Protein AF-A0A2R7S136-F1 (afdb_monomer)

Sequence (162 aa):
MSAAPIVWSIAGLDSGGGAGLSADQRAADAAGVHLCPVAAALTAQSSVAVTGIFPVPPEQLDAQLAALADDLPPQALKTGLLGGVAQLRVVTRWVDRLRERGPVALVVDPVLKASTGAAFADEAMLRAYREELLPRATVVTPNAREAERLVGEGGAPEQARA

Radius of gyration: 16.17 Å; Cα contacts (8 Å, |Δi|>4): 284; chains: 1; bounding box: 48×41×41 Å

Secondary structure (DSSP, 8-state):
-PPPPEEEEEEEEETTSSSHHHHHHHHHHHHT-EEEEEEEEEEEE-SS-EEEEEEPPHHHHHHHHHHHHHHS--SEEEE----SHHHHHHHHHHHHHHHHHS--EEEE----B-TTS-B---HHHHHHIIIIIGGG-SEE---HHHHHHHH-TT--------

pLDDT: mean 90.14, std 14.56, range [38.03, 98.81]

Mean predicted aligned error: 5.5 Å

Solvent-accessible surface area (backbone atoms only — not comparable to full-atom values): 8930 Å² total; per-residue (Å²): 131,81,81,58,59,34,31,35,38,39,11,21,41,38,68,57,48,75,40,47,44,49,36,50,48,54,54,26,58,76,68,61,35,45,65,47,79,39,60,23,15,44,31,50,33,49,98,75,43,70,80,45,77,46,54,45,54,48,70,58,42,46,51,55,53,54,65,32,59,79,79,58,60,51,53,31,38,37,38,39,34,36,64,44,56,64,34,46,50,47,51,42,52,49,53,53,60,49,46,77,77,38,88,57,46,29,38,38,32,63,54,46,50,47,99,66,68,53,80,67,52,54,73,67,39,47,48,44,38,62,75,57,43,54,80,63,43,72,42,75,61,58,54,73,70,42,42,50,63,68,58,39,96,84,58,68,75,79,75,81,83,123

Structure (mmCIF, N/CA/C/O backbone):
data_AF-A0A2R7S136-F1
#
_entry.id   AF-A0A2R7S136-F1
#
loop_
_atom_site.group_PDB
_atom_site.id
_atom_site.type_symbol
_atom_site.label_atom_id
_atom_site.label_alt_id
_atom_site.label_comp_id
_atom_site.label_asym_id
_atom_site.label_entity_id
_atom_site.label_seq_id
_atom_site.pdbx_PDB_ins_code
_atom_site.Cartn_x
_atom_site.Cartn_y
_atom_site.Cartn_z
_atom_site.occupancy
_atom_site.B_iso_or_equiv
_atom_site.auth_seq_id
_atom_site.auth_comp_id
_atom_site.auth_asym_id
_atom_site.auth_atom_id
_atom_site.pdbx_PDB_model_num
ATOM 1 N N . MET A 1 1 ? -9.712 -10.555 26.155 1.00 48.12 1 MET A N 1
ATOM 2 C CA . MET A 1 1 ? -8.686 -10.166 25.165 1.00 48.12 1 MET A CA 1
ATOM 3 C C . MET A 1 1 ? -9.364 -9.228 24.186 1.00 48.12 1 MET A C 1
ATOM 5 O O . MET A 1 1 ? -10.440 -9.579 23.722 1.00 48.12 1 MET A O 1
ATOM 9 N N . SER A 1 2 ? -8.825 -8.027 23.964 1.00 59.69 2 SER A N 1
ATOM 10 C CA . SER A 1 2 ? -9.324 -7.151 22.893 1.00 59.69 2 SER A CA 1
ATOM 11 C C . SER A 1 2 ? -9.154 -7.873 21.559 1.00 59.69 2 SER A C 1
ATOM 13 O O . SER A 1 2 ? -8.147 -8.560 21.383 1.00 59.69 2 SER A O 1
ATOM 15 N N . ALA A 1 3 ? -10.110 -7.733 20.640 1.00 81.62 3 ALA A N 1
ATOM 16 C CA . ALA A 1 3 ? -9.909 -8.175 19.264 1.00 81.62 3 ALA A CA 1
ATOM 17 C C . ALA A 1 3 ? -8.640 -7.507 18.700 1.00 81.62 3 ALA A C 1
ATOM 19 O O . ALA A 1 3 ? -8.359 -6.347 19.026 1.00 81.62 3 ALA A O 1
ATOM 20 N N . ALA A 1 4 ? -7.853 -8.257 17.922 1.00 89.19 4 ALA A N 1
ATOM 21 C CA . ALA A 1 4 ? -6.636 -7.737 17.305 1.00 89.19 4 ALA A CA 1
ATOM 22 C C . ALA A 1 4 ? -6.980 -6.550 16.382 1.00 89.19 4 ALA A C 1
ATOM 24 O O . ALA A 1 4 ? -8.005 -6.610 15.696 1.00 89.19 4 ALA A O 1
ATOM 25 N N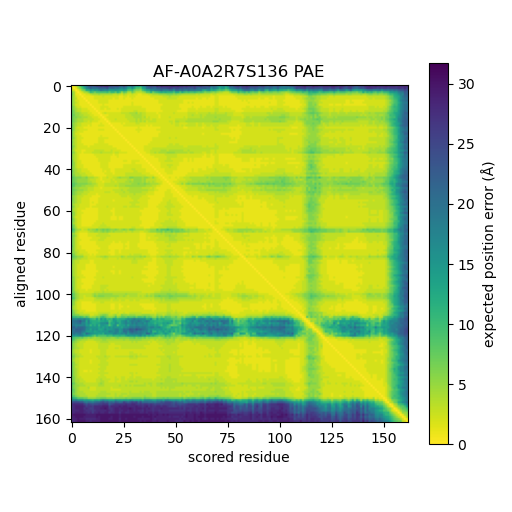 . PRO A 1 5 ? -6.161 -5.480 16.339 1.00 94.62 5 PRO A N 1
ATOM 26 C CA . PRO A 1 5 ? -6.367 -4.380 15.401 1.00 94.62 5 PRO A CA 1
ATOM 27 C C . PRO A 1 5 ? -6.416 -4.885 13.959 1.00 94.62 5 PRO A C 1
ATOM 29 O O . PRO A 1 5 ? -5.585 -5.706 13.566 1.00 94.62 5 PRO A O 1
ATOM 32 N N . ILE A 1 6 ? -7.369 -4.375 13.178 1.00 97.75 6 ILE A N 1
ATOM 33 C CA . ILE A 1 6 ? -7.495 -4.691 11.754 1.00 97.75 6 ILE A CA 1
ATOM 34 C C . ILE A 1 6 ? -6.698 -3.672 10.940 1.00 97.75 6 ILE A C 1
ATOM 36 O O . ILE A 1 6 ? -6.852 -2.460 11.125 1.00 97.75 6 ILE A O 1
ATOM 40 N N . VAL A 1 7 ? -5.869 -4.160 10.020 1.00 98.38 7 VAL A N 1
ATOM 41 C CA . VAL A 1 7 ? -5.095 -3.345 9.077 1.00 98.38 7 VAL A CA 1
ATOM 42 C C . VAL A 1 7 ? -5.390 -3.806 7.659 1.00 98.38 7 VAL A C 1
ATOM 44 O O . VAL A 1 7 ? -5.318 -4.995 7.367 1.00 98.38 7 VAL A O 1
ATOM 47 N N . TRP A 1 8 ? -5.673 -2.876 6.753 1.00 98.69 8 TRP A N 1
ATOM 48 C CA . TRP A 1 8 ? -5.716 -3.196 5.326 1.00 98.69 8 TRP A CA 1
ATOM 49 C C . TRP A 1 8 ? -4.347 -2.934 4.709 1.00 98.69 8 TRP A C 1
ATOM 51 O O . TRP A 1 8 ? -3.856 -1.805 4.781 1.00 98.69 8 TRP A O 1
ATOM 61 N N . SER A 1 9 ? -3.739 -3.943 4.082 1.00 98.69 9 SER A N 1
ATOM 62 C CA . SER A 1 9 ? -2.589 -3.709 3.200 1.00 98.69 9 SER A CA 1
ATOM 63 C C . SER A 1 9 ? -3.039 -3.709 1.748 1.00 98.69 9 SER A C 1
ATOM 65 O O . SER A 1 9 ? -3.584 -4.697 1.267 1.00 98.69 9 SER A O 1
ATOM 67 N N . ILE A 1 10 ? -2.801 -2.597 1.057 1.00 98.81 10 ILE A N 1
ATOM 68 C CA . ILE A 1 10 ? -3.143 -2.383 -0.346 1.00 98.81 10 ILE A CA 1
ATOM 69 C C . ILE A 1 10 ? -1.841 -2.313 -1.142 1.00 98.81 10 ILE A C 1
ATOM 71 O O . ILE A 1 10 ? -1.163 -1.281 -1.169 1.00 98.81 10 ILE A O 1
ATOM 75 N N . ALA A 1 11 ? -1.454 -3.423 -1.763 1.00 98.19 11 ALA A N 1
ATOM 76 C CA . ALA A 1 11 ? -0.143 -3.551 -2.393 1.00 98.19 11 ALA A CA 1
ATOM 77 C C . ALA A 1 11 ? -0.142 -4.561 -3.549 1.00 98.19 11 ALA A C 1
ATOM 79 O O . ALA A 1 11 ? -1.153 -5.185 -3.879 1.00 98.19 11 ALA A O 1
ATOM 80 N N . GLY A 1 12 ? 1.025 -4.730 -4.172 1.00 96.75 12 GLY A N 1
ATOM 81 C CA . GLY A 1 12 ? 1.261 -5.783 -5.149 1.00 96.75 12 GLY A CA 1
ATOM 82 C C . GLY A 1 12 ? 1.296 -7.171 -4.501 1.00 96.75 12 GLY A C 1
ATOM 83 O O . GLY A 1 12 ? 1.876 -7.349 -3.426 1.00 96.75 12 GLY A O 1
ATOM 84 N N . LEU A 1 13 ? 0.721 -8.160 -5.182 1.00 96.88 13 LEU A N 1
ATOM 85 C CA . LEU A 1 13 ? 0.918 -9.573 -4.885 1.00 96.88 13 LEU A CA 1
ATOM 86 C C . LEU A 1 13 ? 2.189 -10.062 -5.587 1.00 96.88 13 LEU A C 1
ATOM 88 O O . LEU A 1 13 ? 2.217 -10.197 -6.811 1.00 96.88 13 LEU A O 1
ATOM 92 N N . ASP A 1 14 ? 3.222 -10.323 -4.790 1.00 93.56 14 ASP A N 1
ATOM 93 C CA . ASP A 1 14 ? 4.491 -10.889 -5.241 1.00 93.56 14 ASP A CA 1
ATOM 94 C C . ASP A 1 14 ? 4.384 -12.409 -5.425 1.00 93.56 14 ASP A C 1
ATOM 96 O O . ASP A 1 14 ? 4.214 -13.138 -4.445 1.00 93.56 14 ASP A O 1
ATOM 100 N N . SER A 1 15 ? 4.563 -12.889 -6.661 1.00 94.44 15 SER A N 1
ATOM 101 C CA . SER A 1 15 ? 4.597 -14.328 -6.976 1.00 94.44 15 SER A CA 1
ATOM 102 C C . SER A 1 15 ? 5.682 -15.105 -6.213 1.00 94.44 15 SER A C 1
ATOM 104 O O . SER A 1 15 ? 5.514 -16.294 -5.957 1.00 94.44 15 SER A O 1
ATOM 106 N N . GLY A 1 16 ? 6.787 -14.457 -5.834 1.00 92.94 16 GLY A N 1
ATOM 107 C CA . GLY A 1 16 ? 7.867 -15.057 -5.048 1.00 92.94 16 GLY A CA 1
ATOM 108 C C . GLY A 1 16 ? 7.635 -15.032 -3.533 1.00 92.94 16 GLY A C 1
ATOM 109 O O . GLY A 1 16 ? 8.411 -15.632 -2.792 1.00 92.94 16 GLY A O 1
ATOM 110 N N . GLY A 1 17 ? 6.601 -14.329 -3.056 1.00 93.19 17 GLY A N 1
ATOM 111 C CA . GLY A 1 17 ? 6.243 -14.222 -1.637 1.00 93.19 17 GLY A CA 1
ATOM 112 C C . GLY A 1 17 ? 7.223 -13.429 -0.758 1.00 93.19 17 GLY A C 1
ATOM 113 O O . GLY A 1 17 ? 7.064 -13.390 0.465 1.00 93.19 17 GLY A O 1
ATOM 114 N N . GLY A 1 18 ? 8.235 -12.793 -1.349 1.00 91.56 18 GLY A N 1
ATOM 115 C CA . GLY A 1 18 ? 9.298 -12.087 -0.635 1.00 91.56 18 GLY A CA 1
ATOM 116 C C . GLY A 1 18 ? 8.948 -10.646 -0.263 1.00 91.56 18 GLY A C 1
ATOM 117 O O . GLY A 1 18 ? 9.447 -10.157 0.750 1.00 91.56 18 GLY A O 1
ATOM 118 N N . ALA A 1 19 ? 8.085 -9.997 -1.044 1.00 93.00 19 ALA A N 1
ATOM 119 C CA . ALA A 1 19 ? 7.692 -8.593 -0.927 1.00 93.00 19 ALA A CA 1
ATOM 120 C C . ALA A 1 19 ? 6.159 -8.414 -0.959 1.00 93.00 19 ALA A C 1
ATOM 122 O O . ALA A 1 19 ? 5.399 -9.385 -0.916 1.00 93.00 19 ALA A O 1
ATOM 123 N N . GLY A 1 20 ? 5.705 -7.158 -1.028 1.00 95.25 20 GLY A N 1
ATOM 124 C CA . GLY A 1 20 ? 4.292 -6.812 -1.188 1.00 95.25 20 GLY A CA 1
ATOM 125 C C . GLY A 1 20 ? 3.414 -7.382 -0.075 1.00 95.25 20 GLY A C 1
ATOM 126 O O . GLY A 1 20 ? 3.831 -7.443 1.082 1.00 95.25 20 GLY A O 1
ATOM 127 N N . LEU A 1 21 ? 2.222 -7.854 -0.441 1.00 98.00 21 LEU A N 1
ATOM 128 C CA . LEU A 1 21 ? 1.243 -8.395 0.510 1.00 98.00 21 LEU A CA 1
ATOM 129 C C . LEU A 1 21 ? 1.802 -9.529 1.385 1.00 98.00 21 LEU A C 1
ATOM 131 O O . LEU A 1 21 ? 1.485 -9.603 2.568 1.00 98.00 21 LEU A O 1
ATOM 135 N N . SER A 1 22 ? 2.676 -10.381 0.844 1.00 96.62 22 SER A N 1
ATOM 136 C CA . SER A 1 22 ? 3.270 -11.502 1.586 1.00 96.62 22 SER A CA 1
ATOM 137 C C . SER A 1 22 ? 4.303 -11.053 2.626 1.00 96.62 22 SER A C 1
ATOM 139 O O . SER A 1 22 ? 4.476 -11.696 3.663 1.00 96.62 22 SER A O 1
ATOM 141 N N . ALA A 1 23 ? 5.025 -9.957 2.371 1.00 96.56 23 ALA A N 1
ATOM 142 C CA . ALA A 1 23 ? 5.888 -9.345 3.381 1.00 96.56 23 ALA A CA 1
ATOM 143 C C . ALA A 1 23 ? 5.062 -8.625 4.452 1.00 96.56 23 ALA A C 1
ATOM 145 O O . ALA A 1 23 ? 5.353 -8.762 5.640 1.00 96.56 23 ALA A O 1
ATOM 146 N N . ASP A 1 24 ? 4.001 -7.936 4.036 1.00 98.19 24 ASP A N 1
ATOM 147 C CA . ASP A 1 24 ? 3.105 -7.227 4.944 1.00 98.19 24 ASP A CA 1
ATOM 148 C C . ASP A 1 24 ? 2.394 -8.187 5.901 1.00 98.19 24 ASP A C 1
ATOM 150 O O . ASP A 1 24 ? 2.364 -7.926 7.101 1.00 98.19 24 ASP A O 1
ATOM 154 N N . GLN A 1 25 ? 1.910 -9.334 5.410 1.00 98.12 25 GLN A N 1
ATOM 155 C CA . GLN A 1 25 ? 1.305 -10.370 6.252 1.00 98.12 25 GLN A CA 1
ATOM 156 C C . GLN A 1 25 ? 2.280 -10.875 7.322 1.00 98.12 25 GLN A C 1
ATOM 158 O O . GLN A 1 25 ? 1.923 -10.948 8.491 1.00 98.12 25 GLN A O 1
ATOM 163 N N . ARG A 1 26 ? 3.538 -11.159 6.958 1.00 97.62 26 ARG A N 1
ATOM 164 C CA . ARG A 1 26 ? 4.554 -11.609 7.927 1.00 97.62 26 ARG A CA 1
ATOM 165 C C . ARG A 1 26 ? 4.851 -10.549 8.988 1.00 97.62 26 ARG A C 1
ATOM 167 O O . ARG A 1 26 ? 5.032 -10.890 10.154 1.00 97.62 26 ARG A O 1
ATOM 174 N N . ALA A 1 27 ? 4.904 -9.277 8.593 1.00 97.31 27 ALA A N 1
ATOM 175 C CA . ALA A 1 27 ? 5.067 -8.175 9.536 1.00 97.31 27 ALA A CA 1
ATOM 176 C C . ALA A 1 27 ? 3.852 -8.048 10.469 1.00 97.31 27 ALA A C 1
ATOM 178 O O . ALA A 1 27 ? 4.020 -7.843 11.670 1.00 97.31 27 ALA A O 1
ATOM 179 N N . ALA A 1 28 ? 2.641 -8.219 9.934 1.00 97.38 28 ALA A N 1
ATOM 180 C CA . ALA A 1 28 ? 1.405 -8.188 10.702 1.00 97.38 28 ALA A CA 1
ATOM 181 C C . ALA A 1 28 ? 1.309 -9.330 11.721 1.00 97.38 28 ALA A C 1
ATOM 183 O O . ALA A 1 28 ? 1.023 -9.077 12.891 1.00 97.38 28 ALA A O 1
ATOM 184 N N . ASP A 1 29 ? 1.627 -10.556 11.304 1.00 96.69 29 ASP A N 1
ATOM 185 C CA . ASP A 1 29 ?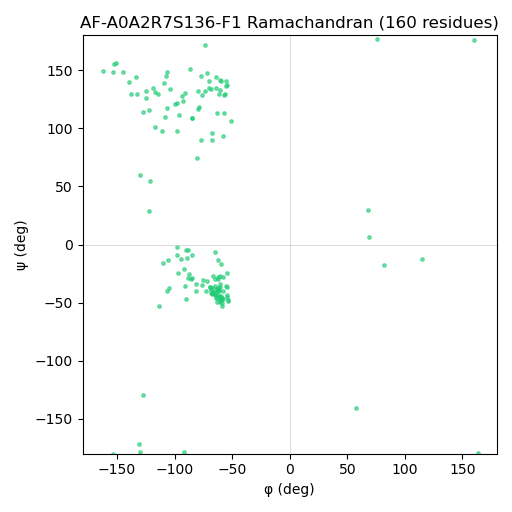 1.644 -11.729 12.179 1.00 96.69 29 ASP A CA 1
ATOM 186 C C . ASP A 1 29 ? 2.637 -11.533 13.333 1.00 96.69 29 ASP A C 1
ATOM 188 O O . ASP A 1 29 ? 2.308 -11.774 14.494 1.00 96.69 29 ASP A O 1
ATOM 192 N N . ALA A 1 30 ? 3.836 -11.019 13.031 1.00 97.19 30 ALA A N 1
ATOM 193 C CA . ALA A 1 30 ? 4.849 -10.707 14.038 1.00 97.19 30 ALA A CA 1
ATOM 194 C C . ALA A 1 30 ? 4.415 -9.588 15.005 1.00 97.19 30 ALA A C 1
ATOM 196 O O . ALA A 1 30 ? 4.829 -9.585 16.164 1.00 97.19 30 ALA A O 1
ATOM 197 N N . ALA A 1 31 ? 3.582 -8.651 14.546 1.00 96.00 31 ALA A N 1
ATOM 198 C CA . ALA A 1 31 ? 3.025 -7.568 15.355 1.00 96.00 31 ALA A CA 1
ATOM 199 C C . ALA A 1 31 ? 1.711 -7.939 16.073 1.00 96.00 31 ALA A C 1
ATOM 201 O O . ALA A 1 31 ? 1.198 -7.134 16.850 1.00 96.00 31 ALA A O 1
ATOM 202 N N . GLY A 1 32 ? 1.154 -9.131 15.828 1.00 96.12 32 GLY A N 1
ATOM 203 C CA . GLY A 1 32 ? -0.112 -9.575 16.412 1.00 96.12 32 GLY A CA 1
ATOM 204 C C . GLY A 1 32 ? -1.341 -8.802 15.916 1.00 96.12 32 GLY A C 1
ATOM 205 O O . GLY A 1 32 ? -2.304 -8.646 16.670 1.00 96.12 32 GLY A O 1
ATOM 206 N N . VAL A 1 33 ? -1.315 -8.297 14.677 1.00 96.38 33 VAL A N 1
ATOM 207 C CA . VAL A 1 33 ? -2.443 -7.576 14.056 1.00 96.38 33 VAL A CA 1
ATOM 208 C C . VAL A 1 33 ? -3.132 -8.437 12.998 1.00 96.38 33 VAL A C 1
ATOM 210 O O . VAL A 1 33 ? -2.498 -9.255 12.336 1.00 96.38 33 VAL A O 1
ATOM 213 N N . HIS A 1 34 ? -4.440 -8.249 12.819 1.00 97.75 34 HIS A N 1
ATOM 214 C CA . HIS A 1 34 ? -5.187 -8.923 11.762 1.00 97.75 34 HIS A CA 1
ATOM 215 C C . HIS A 1 34 ? -5.063 -8.130 10.459 1.00 97.75 34 HIS A C 1
ATOM 217 O O . HIS A 1 34 ? -5.620 -7.040 10.331 1.00 97.75 34 HIS A O 1
ATOM 223 N N . LEU A 1 35 ? -4.323 -8.668 9.491 1.00 98.31 35 LEU A N 1
ATOM 224 C CA . LEU A 1 35 ? -4.157 -8.033 8.190 1.00 98.31 35 LEU A CA 1
ATOM 225 C C . LEU A 1 35 ? -5.181 -8.558 7.182 1.00 98.31 35 LEU A C 1
ATOM 227 O O . LEU A 1 35 ? -5.281 -9.761 6.956 1.00 98.31 35 LEU A O 1
ATOM 231 N N . CYS A 1 36 ? -5.895 -7.638 6.537 1.00 98.62 36 CYS A N 1
ATOM 232 C CA . CYS A 1 36 ? -6.683 -7.915 5.344 1.00 98.62 36 CYS A CA 1
ATOM 233 C C . CYS A 1 36 ? -5.837 -7.554 4.110 1.00 98.62 36 CYS A C 1
ATOM 235 O O . CYS A 1 36 ? -5.540 -6.369 3.901 1.00 98.62 36 CYS A O 1
ATOM 237 N N . PRO A 1 37 ? -5.409 -8.536 3.300 1.00 98.44 37 PRO A N 1
ATOM 238 C CA . PRO A 1 37 ? -4.637 -8.266 2.097 1.00 98.44 37 PRO A CA 1
ATOM 239 C C . PRO A 1 37 ? -5.559 -7.817 0.959 1.00 98.44 37 PRO A C 1
ATOM 241 O O . PRO A 1 37 ? -6.568 -8.457 0.673 1.00 98.44 37 PRO A O 1
ATOM 244 N N . VAL A 1 38 ? -5.189 -6.736 0.276 1.00 98.69 38 VAL A N 1
ATOM 245 C CA . VAL A 1 38 ? -5.924 -6.169 -0.858 1.00 98.69 38 VAL A CA 1
ATOM 246 C C . VAL A 1 38 ? -4.966 -6.005 -2.032 1.00 98.69 38 VAL A C 1
ATOM 248 O O . VAL A 1 38 ? -4.020 -5.214 -1.990 1.00 98.69 38 VAL A O 1
ATOM 251 N N . ALA A 1 39 ? -5.201 -6.760 -3.102 1.00 98.44 39 ALA A N 1
ATOM 252 C CA . ALA A 1 39 ? -4.329 -6.740 -4.268 1.00 98.44 39 ALA A CA 1
ATOM 253 C C . ALA A 1 39 ? -4.621 -5.517 -5.143 1.00 98.44 39 ALA A C 1
ATOM 255 O O . ALA A 1 39 ? -5.714 -5.382 -5.697 1.00 98.44 39 ALA A O 1
ATOM 256 N N . ALA A 1 40 ? -3.617 -4.654 -5.300 1.00 98.12 40 ALA A N 1
ATOM 257 C CA . ALA A 1 40 ? -3.638 -3.522 -6.227 1.00 98.12 40 ALA A CA 1
ATOM 258 C C . ALA A 1 40 ? -2.942 -3.843 -7.563 1.00 98.12 40 ALA A C 1
ATOM 260 O O . ALA A 1 40 ? -3.254 -3.258 -8.600 1.00 98.12 40 ALA A O 1
ATOM 261 N N . ALA A 1 41 ? -2.025 -4.811 -7.561 1.00 96.44 41 ALA A N 1
ATOM 262 C CA . ALA A 1 41 ? -1.395 -5.353 -8.759 1.00 96.44 41 ALA A CA 1
ATOM 263 C C . ALA A 1 41 ? -0.961 -6.805 -8.528 1.00 96.44 41 ALA A C 1
ATOM 265 O O . ALA A 1 41 ? -0.690 -7.203 -7.398 1.00 96.44 41 ALA A O 1
ATOM 266 N N . LEU A 1 42 ? -0.844 -7.582 -9.598 1.00 96.50 42 LEU A N 1
ATOM 267 C CA . LEU A 1 42 ? -0.180 -8.883 -9.602 1.00 96.50 42 LEU A CA 1
ATOM 268 C C . LEU A 1 42 ? 1.184 -8.719 -10.271 1.00 96.50 42 LEU A C 1
ATOM 270 O O . LEU A 1 42 ? 1.270 -8.093 -11.331 1.00 96.50 42 LEU A O 1
ATOM 274 N N . THR A 1 43 ? 2.245 -9.273 -9.687 1.00 93.81 43 THR A N 1
ATOM 275 C CA . THR A 1 43 ? 3.578 -9.227 -10.299 1.00 93.81 43 THR A CA 1
ATOM 276 C C . THR A 1 43 ? 4.045 -10.624 -10.687 1.00 93.81 43 THR A C 1
ATOM 278 O O . THR A 1 43 ? 4.039 -11.553 -9.879 1.00 93.81 43 THR A O 1
ATOM 281 N N . ALA A 1 44 ? 4.490 -10.776 -11.935 1.00 94.25 44 ALA A N 1
ATOM 282 C CA . ALA A 1 44 ? 5.338 -11.892 -12.331 1.00 94.25 44 ALA A CA 1
ATOM 283 C C . ALA A 1 44 ? 6.746 -11.577 -11.812 1.00 94.25 44 ALA A C 1
ATOM 285 O O . ALA A 1 44 ? 7.521 -10.860 -12.448 1.00 94.25 44 ALA A O 1
ATOM 286 N N . GLN A 1 45 ? 7.019 -12.025 -10.590 1.00 90.62 45 GLN A N 1
ATOM 287 C CA . GLN A 1 45 ? 8.196 -11.653 -9.816 1.00 90.62 45 GLN A CA 1
ATOM 288 C C . GLN A 1 45 ? 8.853 -12.884 -9.190 1.00 90.62 45 GLN A C 1
ATOM 290 O O . GLN A 1 45 ? 8.185 -13.824 -8.765 1.00 90.62 45 GLN A O 1
ATOM 295 N N . SER A 1 46 ? 10.181 -12.857 -9.128 1.00 92.06 46 SER A N 1
ATOM 296 C CA . SER A 1 46 ? 11.015 -13.778 -8.359 1.00 92.06 46 SER A CA 1
ATOM 297 C C . SER A 1 46 ? 12.015 -12.990 -7.511 1.00 92.06 46 SER A C 1
ATOM 299 O O . SER A 1 46 ? 12.060 -11.760 -7.558 1.00 92.06 46 SER A O 1
ATOM 301 N N . SER A 1 47 ? 12.875 -13.691 -6.770 1.00 88.44 47 SER A N 1
ATOM 302 C CA . SER A 1 47 ? 13.977 -13.065 -6.028 1.00 88.44 47 SER A CA 1
ATOM 303 C C . SER A 1 47 ? 15.002 -12.345 -6.916 1.00 88.44 47 SER A C 1
ATOM 305 O O . SER A 1 47 ? 15.820 -11.589 -6.398 1.00 88.44 47 SER A O 1
ATOM 307 N N . VAL A 1 48 ? 14.975 -12.571 -8.235 1.00 88.69 48 VAL A N 1
ATOM 308 C CA . VAL A 1 48 ? 15.963 -12.036 -9.185 1.00 88.69 48 VAL A CA 1
ATOM 309 C C . VAL A 1 48 ? 15.391 -10.899 -10.028 1.00 88.69 48 VAL A C 1
ATOM 311 O O . VAL A 1 48 ? 16.092 -9.929 -10.305 1.00 88.69 48 VAL A O 1
ATOM 314 N N . ALA A 1 49 ? 14.133 -11.003 -10.464 1.00 86.56 49 ALA A N 1
ATOM 315 C CA . ALA A 1 49 ? 13.562 -10.066 -11.426 1.00 86.56 49 ALA A CA 1
ATOM 316 C C . ALA A 1 49 ? 12.050 -9.892 -11.263 1.00 86.56 49 ALA A C 1
ATOM 318 O O . ALA A 1 49 ? 11.348 -10.788 -10.798 1.00 86.56 49 ALA A O 1
ATOM 319 N N . VAL A 1 50 ? 11.559 -8.740 -11.724 1.00 90.12 50 VAL A N 1
ATOM 320 C CA . VAL A 1 50 ? 10.142 -8.519 -12.038 1.00 90.12 50 VAL A CA 1
ATOM 321 C C . VAL A 1 50 ? 10.030 -8.492 -13.556 1.00 90.12 50 VAL A C 1
ATOM 323 O O . VAL A 1 50 ? 10.638 -7.636 -14.195 1.00 90.12 50 VAL A O 1
ATOM 326 N N . THR A 1 51 ? 9.295 -9.439 -14.133 1.00 91.38 51 THR A N 1
ATOM 327 C CA . THR A 1 51 ? 9.157 -9.598 -15.590 1.00 91.38 51 THR A CA 1
ATOM 328 C C . THR A 1 51 ? 7.804 -9.139 -16.116 1.00 91.38 51 THR A C 1
ATOM 330 O O . THR A 1 51 ? 7.646 -8.957 -17.319 1.00 91.38 51 THR A O 1
ATOM 333 N N . GLY A 1 52 ? 6.832 -8.913 -15.233 1.00 91.06 52 GLY A N 1
ATOM 334 C CA . GLY A 1 52 ? 5.511 -8.442 -15.618 1.00 91.06 52 GLY A CA 1
ATOM 335 C C . GLY A 1 52 ? 4.739 -7.868 -14.444 1.00 91.06 52 GLY A C 1
ATOM 336 O O . GLY A 1 52 ? 4.904 -8.296 -13.301 1.00 91.06 52 GLY A O 1
ATOM 337 N N . ILE A 1 53 ? 3.886 -6.896 -14.750 1.00 91.31 53 ILE A N 1
ATOM 338 C CA . ILE A 1 53 ? 2.959 -6.285 -13.804 1.00 91.31 53 ILE A CA 1
ATOM 339 C C . ILE A 1 53 ? 1.595 -6.234 -14.459 1.00 91.31 53 ILE A C 1
ATOM 341 O O . ILE A 1 53 ? 1.452 -5.737 -15.574 1.00 91.31 53 ILE A O 1
ATOM 345 N N . PHE A 1 54 ? 0.604 -6.729 -13.735 1.00 95.12 54 PHE A N 1
ATOM 346 C CA . PHE A 1 54 ? -0.793 -6.637 -14.099 1.00 95.12 54 PHE A CA 1
ATOM 347 C C . PHE A 1 54 ? -1.522 -5.809 -13.034 1.00 95.12 54 PHE A C 1
ATOM 349 O O . PHE A 1 54 ? -1.785 -6.321 -11.942 1.00 95.12 54 PHE A O 1
ATOM 356 N N . PRO A 1 55 ? -1.810 -4.522 -13.296 1.00 96.12 55 PRO A N 1
ATOM 357 C CA . PRO A 1 55 ? -2.609 -3.708 -12.388 1.00 96.12 55 PRO A CA 1
ATOM 358 C C . PRO A 1 55 ? -4.001 -4.319 -12.222 1.00 96.12 55 PRO A C 1
ATOM 360 O O . PRO A 1 55 ? -4.648 -4.669 -13.209 1.00 96.12 55 PRO A O 1
ATOM 363 N N . VAL A 1 56 ? -4.480 -4.432 -10.983 1.00 98.19 56 VAL A N 1
ATOM 364 C CA . VAL A 1 56 ? -5.859 -4.866 -10.732 1.00 98.19 56 VAL A CA 1
ATOM 365 C C . VAL A 1 56 ? -6.805 -3.767 -11.230 1.00 98.19 56 VAL A C 1
ATOM 367 O O . VAL A 1 56 ? -6.552 -2.593 -10.935 1.00 98.19 56 VAL A O 1
ATOM 370 N N . PRO A 1 57 ? -7.877 -4.093 -11.979 1.00 98.31 57 PRO A N 1
ATOM 371 C CA . PRO A 1 57 ? -8.824 -3.088 -12.447 1.00 98.31 57 PRO A CA 1
ATOM 372 C C . PRO A 1 57 ? -9.387 -2.248 -11.285 1.00 98.31 57 PRO A C 1
ATOM 374 O O . PRO A 1 57 ? -9.694 -2.814 -10.231 1.00 98.31 57 PRO A O 1
ATOM 377 N N . PRO A 1 58 ? -9.520 -0.915 -11.423 1.00 98.44 58 PRO A N 1
ATOM 378 C CA . PRO A 1 58 ? -9.976 -0.042 -10.338 1.00 98.44 58 PRO A CA 1
ATOM 379 C C . PRO A 1 58 ? -11.314 -0.460 -9.716 1.00 98.44 58 PRO A C 1
ATOM 381 O O . PRO A 1 58 ? -11.478 -0.365 -8.504 1.00 98.44 58 PRO A O 1
ATOM 384 N N . GLU A 1 59 ? -12.248 -0.959 -10.521 1.00 98.50 59 GLU A N 1
ATOM 385 C CA . GLU A 1 59 ? -13.539 -1.495 -10.088 1.00 98.50 59 GLU A CA 1
ATOM 386 C C . GLU A 1 59 ? -13.394 -2.753 -9.223 1.00 98.50 59 GLU A C 1
ATOM 388 O O . GLU A 1 59 ? -14.119 -2.923 -8.247 1.00 98.50 59 GLU A O 1
ATOM 393 N N . GLN A 1 60 ? -12.408 -3.600 -9.520 1.00 98.62 60 GLN A N 1
ATOM 394 C CA . GLN A 1 60 ? -12.121 -4.793 -8.730 1.00 98.62 60 GLN A CA 1
ATOM 395 C C . GLN A 1 60 ? -11.402 -4.435 -7.423 1.00 98.62 60 GLN A C 1
ATOM 397 O O . GLN A 1 60 ? -11.627 -5.073 -6.396 1.00 98.62 60 GLN A O 1
ATOM 402 N N . LEU A 1 61 ? -10.538 -3.415 -7.435 1.00 98.69 61 LEU A N 1
ATOM 403 C CA . LEU A 1 61 ? -9.940 -2.874 -6.212 1.00 98.69 61 LEU A CA 1
ATOM 404 C C . LEU A 1 61 ? -11.009 -2.246 -5.305 1.00 98.69 61 LEU A C 1
ATOM 406 O O . LEU A 1 61 ? -11.010 -2.493 -4.102 1.00 98.69 61 LEU A O 1
ATOM 410 N N . ASP A 1 62 ? -11.942 -1.487 -5.882 1.00 98.62 62 ASP A N 1
ATOM 411 C CA . ASP A 1 62 ? -13.072 -0.905 -5.156 1.00 98.62 62 ASP A CA 1
ATOM 412 C C . ASP A 1 62 ? -13.962 -1.990 -4.535 1.00 98.62 62 ASP A C 1
ATOM 414 O O . ASP A 1 62 ? -14.281 -1.910 -3.352 1.00 98.62 62 ASP A O 1
ATOM 418 N N . ALA A 1 63 ? -14.271 -3.051 -5.289 1.00 98.56 63 ALA A N 1
ATOM 419 C CA . ALA A 1 63 ? -15.054 -4.183 -4.799 1.00 98.56 63 ALA A CA 1
ATOM 420 C C . ALA A 1 63 ? -14.376 -4.923 -3.629 1.00 98.56 63 ALA A C 1
ATOM 422 O O . ALA A 1 63 ? -15.053 -5.291 -2.670 1.00 98.56 63 ALA A O 1
ATOM 423 N N . GLN A 1 64 ? -13.048 -5.109 -3.670 1.00 98.56 64 GLN A N 1
ATOM 424 C CA . GLN A 1 64 ? -12.292 -5.692 -2.550 1.00 98.56 64 GLN A CA 1
ATOM 425 C C . GLN A 1 64 ? -12.416 -4.833 -1.283 1.00 98.56 64 GLN A C 1
ATOM 427 O O . GLN A 1 64 ? -12.700 -5.355 -0.209 1.00 98.56 64 GLN A O 1
ATOM 432 N N . LEU A 1 65 ? -12.231 -3.515 -1.407 1.00 98.62 65 LEU A N 1
ATOM 433 C CA . LEU A 1 65 ? -12.311 -2.588 -0.274 1.00 98.62 65 LEU A CA 1
ATOM 434 C C . LEU A 1 65 ? -13.742 -2.472 0.266 1.00 98.62 65 LEU A C 1
ATOM 436 O O . LEU A 1 65 ? -13.931 -2.432 1.479 1.00 98.62 65 LEU A O 1
ATOM 440 N N . ALA A 1 66 ? -14.749 -2.494 -0.611 1.00 98.19 66 ALA A N 1
ATOM 441 C CA . ALA A 1 66 ? -16.155 -2.504 -0.222 1.00 98.19 66 ALA A CA 1
ATOM 442 C C . ALA A 1 66 ? -16.516 -3.746 0.598 1.00 98.19 66 ALA A C 1
ATOM 444 O O . ALA A 1 66 ? -17.139 -3.616 1.646 1.00 98.19 66 ALA A O 1
ATOM 445 N N . ALA A 1 67 ? -16.064 -4.927 0.167 1.00 97.75 67 ALA A N 1
ATOM 446 C CA . ALA A 1 67 ? -16.309 -6.174 0.887 1.00 97.75 67 ALA A CA 1
ATOM 447 C C . ALA A 1 67 ? -15.726 -6.158 2.312 1.00 97.75 67 ALA A C 1
ATOM 449 O O . ALA A 1 67 ? -16.316 -6.727 3.225 1.00 97.75 67 ALA A O 1
ATOM 450 N N . LEU A 1 68 ? -14.587 -5.486 2.513 1.00 98.06 68 LEU A N 1
ATOM 451 C CA . LEU A 1 68 ? -13.969 -5.348 3.831 1.00 98.06 68 LEU A CA 1
ATOM 452 C C . LEU A 1 68 ? -14.608 -4.241 4.678 1.00 98.06 68 LEU A C 1
ATOM 454 O O . LEU A 1 68 ? -14.652 -4.362 5.896 1.00 98.06 68 LEU A O 1
ATOM 458 N N . ALA A 1 69 ? -15.078 -3.147 4.074 1.00 96.56 69 ALA A N 1
ATOM 459 C CA . ALA A 1 69 ? -15.538 -1.956 4.798 1.00 96.56 69 ALA A CA 1
ATOM 460 C C . ALA A 1 69 ? -16.721 -2.204 5.747 1.00 96.56 69 ALA A C 1
ATOM 462 O O . ALA A 1 69 ? -16.897 -1.456 6.719 1.00 96.56 69 ALA A O 1
ATOM 463 N N . ASP A 1 70 ? -17.530 -3.214 5.437 1.00 87.94 70 ASP A N 1
ATOM 464 C CA . ASP A 1 70 ? -18.748 -3.539 6.174 1.00 87.94 70 ASP A CA 1
ATOM 465 C C . ASP A 1 70 ? -18.496 -4.551 7.304 1.00 87.94 70 ASP A C 1
ATOM 467 O O . ASP A 1 70 ? -19.090 -4.417 8.372 1.00 87.94 70 ASP A O 1
ATOM 471 N N . ASP A 1 71 ? -17.586 -5.511 7.102 1.00 93.88 71 ASP A N 1
ATOM 472 C CA . ASP A 1 71 ? -17.317 -6.618 8.039 1.00 93.88 71 ASP A CA 1
ATOM 473 C C . ASP A 1 71 ? -16.011 -6.436 8.838 1.00 93.88 71 ASP A C 1
ATOM 475 O O . ASP A 1 71 ? -15.936 -6.724 10.032 1.00 93.88 71 ASP A O 1
ATOM 479 N N . LEU A 1 72 ? -14.972 -5.894 8.197 1.00 96.81 72 LEU A N 1
ATOM 480 C CA . LEU A 1 72 ? -13.605 -5.803 8.717 1.00 96.81 72 LEU A CA 1
ATOM 481 C C . LEU A 1 72 ? -13.046 -4.369 8.590 1.00 96.81 72 LEU A C 1
ATOM 483 O O . LEU A 1 72 ? -12.028 -4.160 7.920 1.00 96.81 72 LEU A O 1
ATOM 487 N N . PRO A 1 73 ? -13.681 -3.352 9.209 1.00 96.56 73 PRO A N 1
ATOM 488 C CA . PRO A 1 73 ? -13.229 -1.968 9.104 1.00 96.56 73 PRO A CA 1
ATOM 489 C C . PRO A 1 73 ? -11.828 -1.784 9.725 1.00 96.56 73 PRO A C 1
ATOM 491 O O . PRO A 1 73 ? -11.577 -2.263 10.835 1.00 96.56 73 PRO A O 1
ATOM 494 N N . PRO A 1 74 ? -10.904 -1.072 9.055 1.00 97.88 74 PRO A N 1
ATOM 495 C CA . PRO A 1 74 ? -9.519 -0.980 9.485 1.00 97.88 74 PRO A CA 1
ATOM 496 C C . PRO A 1 74 ? -9.312 0.142 10.502 1.00 97.88 74 PRO A C 1
ATOM 498 O O . PRO A 1 74 ? -9.955 1.189 10.445 1.00 97.88 74 PRO A O 1
ATOM 501 N N . GLN A 1 75 ? -8.320 -0.030 11.374 1.00 97.50 7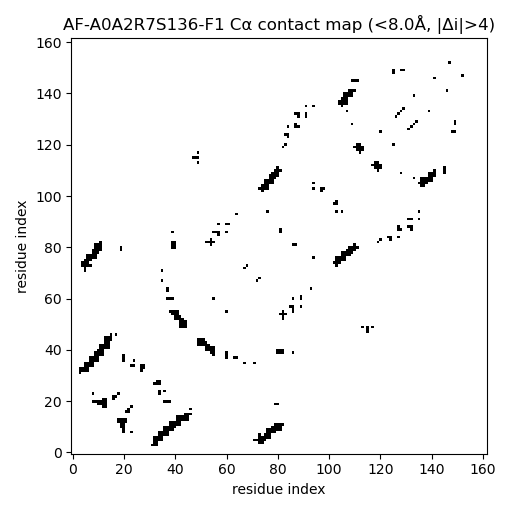5 GLN A N 1
ATOM 502 C CA . GLN A 1 75 ? -7.746 1.064 12.170 1.00 97.50 75 GLN A CA 1
ATOM 503 C C . 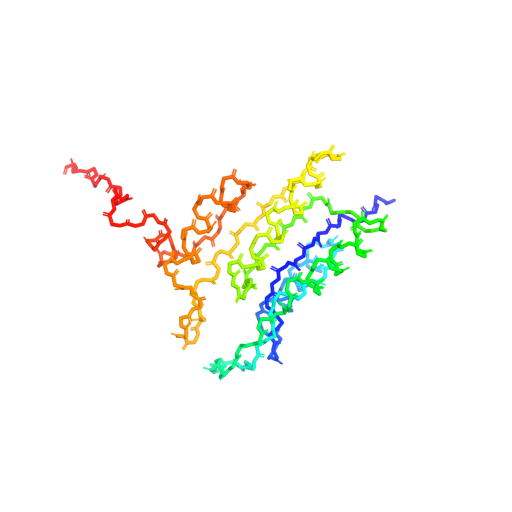GLN A 1 75 ? -6.607 1.773 11.422 1.00 97.50 75 GLN A C 1
ATOM 505 O O . GLN A 1 75 ? -6.321 2.949 11.664 1.00 97.50 75 GLN A O 1
ATOM 510 N N . ALA A 1 76 ? -5.963 1.068 10.491 1.00 98.25 76 ALA A N 1
ATOM 511 C CA . ALA A 1 76 ? -4.929 1.619 9.632 1.00 98.25 76 ALA A CA 1
ATOM 512 C C . ALA A 1 76 ? -4.974 1.004 8.233 1.00 98.25 76 ALA A C 1
ATOM 514 O O . ALA A 1 76 ? -5.295 -0.172 8.055 1.00 98.25 76 ALA A O 1
ATOM 515 N N . LEU A 1 77 ? -4.594 1.807 7.246 1.00 98.75 77 LEU A N 1
ATOM 516 C CA . LEU A 1 77 ? -4.286 1.352 5.901 1.00 98.75 77 LEU A CA 1
ATOM 517 C C . LEU A 1 77 ? -2.783 1.477 5.688 1.00 98.75 77 LEU A C 1
ATOM 519 O O . LEU A 1 77 ? -2.181 2.487 6.054 1.00 98.75 77 LEU A O 1
ATOM 523 N N . LYS A 1 78 ? -2.191 0.480 5.039 1.00 98.69 78 LYS A N 1
ATOM 524 C CA . LYS A 1 78 ? -0.841 0.548 4.491 1.00 98.69 78 LYS A CA 1
ATOM 525 C C . LYS A 1 78 ? -0.923 0.405 2.981 1.00 98.69 78 LYS A C 1
ATOM 527 O O . LYS A 1 78 ? -1.588 -0.494 2.479 1.00 98.69 78 LYS A O 1
ATOM 532 N N . THR A 1 79 ? -0.252 1.286 2.254 1.00 98.69 79 THR A N 1
ATOM 533 C CA . THR A 1 79 ? -0.135 1.188 0.793 1.00 98.69 79 THR A CA 1
ATOM 534 C C . THR A 1 79 ? 1.273 0.773 0.413 1.00 98.69 79 THR A C 1
ATOM 536 O O . THR A 1 79 ? 2.210 1.158 1.103 1.00 98.69 79 THR A O 1
ATOM 539 N N . GLY A 1 80 ? 1.407 -0.022 -0.648 1.00 97.31 80 GLY A N 1
ATOM 540 C CA . GLY A 1 80 ? 2.675 -0.350 -1.304 1.00 97.31 80 GLY A CA 1
ATOM 541 C C . GLY A 1 80 ? 2.590 -0.077 -2.807 1.00 97.31 80 GLY A C 1
ATOM 542 O O . GLY A 1 80 ? 2.130 0.980 -3.231 1.00 97.31 80 GLY A O 1
ATOM 543 N N . LEU A 1 81 ? 2.982 -1.048 -3.641 1.00 96.12 81 LEU A N 1
ATOM 544 C CA . LEU A 1 81 ? 2.798 -0.958 -5.096 1.00 96.12 81 LEU A CA 1
ATOM 545 C C . LEU A 1 81 ? 1.301 -0.896 -5.465 1.00 96.12 81 LEU A C 1
ATOM 547 O O . LEU A 1 81 ? 0.596 -1.888 -5.298 1.00 96.12 81 LEU A O 1
ATOM 551 N N . LEU A 1 82 ? 0.835 0.237 -6.008 1.00 94.56 82 LEU A N 1
ATOM 552 C CA . LEU A 1 82 ? -0.583 0.468 -6.343 1.00 94.56 82 LEU A CA 1
ATOM 553 C C . LEU A 1 82 ? -0.965 0.155 -7.801 1.00 94.56 82 LEU A C 1
ATOM 555 O O . LEU A 1 82 ? -2.143 0.098 -8.116 1.00 94.56 82 LEU A O 1
ATOM 559 N N . GLY A 1 83 ? -0.011 -0.045 -8.709 1.00 89.50 83 GLY A N 1
ATOM 560 C CA . GLY A 1 83 ? -0.294 -0.408 -10.108 1.00 89.50 83 GLY A CA 1
ATOM 561 C C . GLY A 1 83 ? -0.663 0.754 -11.046 1.00 89.50 83 GLY A C 1
ATOM 562 O O . GLY A 1 83 ? -0.524 0.593 -12.256 1.00 89.50 83 GLY A O 1
ATOM 563 N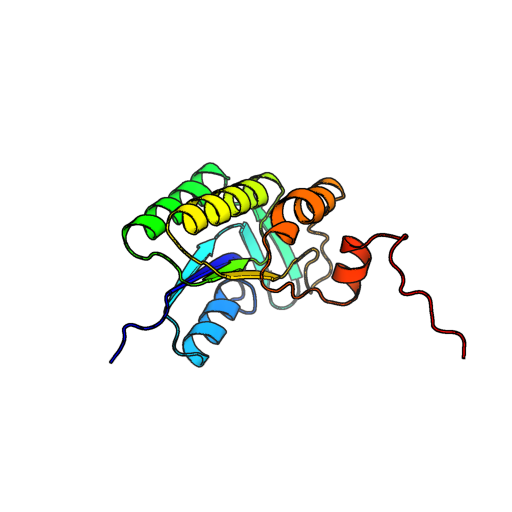 N . GLY A 1 84 ? -1.055 1.924 -10.528 1.00 93.81 84 GLY A N 1
ATOM 564 C CA . GLY A 1 84 ? -1.263 3.133 -11.333 1.00 93.81 84 GLY A CA 1
ATOM 565 C C . GLY A 1 84 ? -2.079 4.235 -10.648 1.00 93.81 84 GLY A C 1
ATOM 566 O O . GLY A 1 84 ? -2.530 4.097 -9.509 1.00 93.81 84 GLY A O 1
ATOM 567 N N . VAL A 1 85 ? -2.292 5.343 -11.372 1.00 96.12 85 VAL A N 1
ATOM 568 C CA . VAL A 1 85 ? -3.039 6.524 -10.888 1.00 96.12 85 VAL A CA 1
ATOM 569 C C . VAL A 1 85 ? -4.496 6.184 -10.563 1.00 96.12 85 VAL A C 1
ATOM 571 O O . VAL A 1 85 ? -5.057 6.697 -9.596 1.00 96.12 85 VAL A O 1
ATOM 574 N N . ALA A 1 86 ? -5.126 5.314 -11.354 1.00 97.38 86 ALA A N 1
ATOM 575 C CA . ALA A 1 86 ? -6.525 4.952 -11.149 1.00 97.38 86 ALA A CA 1
ATOM 576 C C . ALA A 1 86 ? -6.731 4.192 -9.827 1.00 97.38 86 ALA A C 1
ATOM 578 O O . ALA A 1 86 ? -7.663 4.491 -9.085 1.00 97.38 86 ALA A O 1
ATOM 579 N N . GLN A 1 87 ? -5.828 3.270 -9.493 1.00 98.19 87 GLN A N 1
ATOM 580 C CA . GLN A 1 87 ? -5.830 2.533 -8.232 1.00 98.19 87 GLN A CA 1
ATOM 581 C C . GLN A 1 87 ? -5.499 3.451 -7.055 1.00 98.19 87 GLN A C 1
ATOM 583 O O . GLN A 1 87 ? -6.181 3.399 -6.036 1.00 98.19 87 GLN A O 1
ATOM 588 N N . LEU A 1 88 ? -4.520 4.350 -7.211 1.00 98.19 88 LEU A N 1
ATOM 589 C CA . LEU A 1 88 ? -4.225 5.375 -6.208 1.00 98.19 88 LEU A CA 1
ATOM 590 C C . LEU A 1 88 ? -5.471 6.197 -5.873 1.00 98.19 88 LEU A C 1
ATOM 592 O O . LEU A 1 88 ? -5.792 6.364 -4.702 1.00 98.19 88 LEU A O 1
ATOM 596 N N . ARG A 1 89 ? -6.230 6.631 -6.882 1.00 98.50 89 ARG A N 1
ATOM 597 C CA . ARG A 1 89 ? -7.494 7.356 -6.685 1.00 98.50 89 ARG A CA 1
ATOM 598 C C . ARG A 1 89 ? -8.552 6.544 -5.956 1.00 98.50 89 ARG A C 1
ATOM 600 O O . ARG A 1 89 ? -9.276 7.106 -5.136 1.00 98.50 89 ARG A O 1
ATOM 607 N N . VAL A 1 90 ? -8.647 5.240 -6.220 1.00 98.75 90 VAL A N 1
ATOM 608 C CA . VAL A 1 90 ? -9.518 4.349 -5.439 1.00 98.75 90 VAL A CA 1
ATOM 609 C C . VAL A 1 90 ? -9.106 4.391 -3.967 1.00 98.75 90 VAL A C 1
ATOM 611 O O . VAL A 1 90 ? -9.954 4.669 -3.122 1.00 98.75 90 VAL A O 1
ATOM 614 N N . VAL A 1 91 ? -7.815 4.221 -3.662 1.00 98.62 91 VAL A N 1
ATOM 615 C CA . VAL A 1 91 ? -7.307 4.278 -2.281 1.00 98.62 91 VAL A CA 1
ATOM 616 C C . VAL A 1 91 ? -7.591 5.630 -1.626 1.00 98.62 91 VAL A C 1
ATOM 618 O O . VAL A 1 91 ? -8.126 5.659 -0.521 1.00 98.62 91 VAL A O 1
ATOM 621 N N . THR A 1 92 ? -7.300 6.742 -2.304 1.00 98.69 92 THR A N 1
ATOM 622 C CA . THR A 1 92 ? -7.567 8.104 -1.812 1.00 98.69 92 THR A CA 1
ATOM 623 C C . THR A 1 92 ? -9.031 8.272 -1.398 1.00 98.69 92 THR A C 1
ATOM 625 O O . THR A 1 92 ? -9.306 8.715 -0.284 1.00 98.69 92 THR A O 1
ATOM 628 N N . ARG A 1 93 ? -9.978 7.850 -2.251 1.00 98.62 93 ARG A N 1
ATOM 629 C CA . ARG A 1 93 ? -11.418 7.919 -1.944 1.00 98.62 93 ARG A CA 1
ATOM 630 C C . ARG A 1 93 ? -11.804 7.049 -0.750 1.00 98.62 93 ARG A C 1
ATOM 632 O O . ARG A 1 93 ? -12.633 7.461 0.055 1.00 98.62 93 ARG A O 1
ATOM 639 N N . TRP A 1 94 ? -11.223 5.856 -0.631 1.00 98.69 94 TRP A N 1
ATOM 640 C CA . TRP A 1 94 ? -11.502 4.959 0.491 1.00 98.69 94 TRP A CA 1
ATOM 641 C C . TRP A 1 94 ? -10.964 5.491 1.814 1.00 98.69 94 TRP A C 1
ATOM 643 O O . TRP A 1 94 ? -11.660 5.403 2.821 1.00 98.69 94 TRP A O 1
ATOM 653 N N . VAL A 1 95 ? -9.776 6.097 1.815 1.00 98.69 95 VAL A N 1
ATOM 654 C CA . VAL A 1 95 ? -9.234 6.774 3.000 1.00 98.69 95 VAL A CA 1
ATOM 655 C C . VAL A 1 95 ? -10.187 7.872 3.469 1.00 98.69 95 VAL A C 1
ATOM 657 O O . VAL A 1 95 ? -10.510 7.916 4.653 1.00 98.69 95 VAL A O 1
ATOM 660 N N . ASP A 1 96 ? -10.680 8.714 2.558 1.00 98.50 96 ASP A N 1
ATOM 661 C CA . ASP A 1 96 ? -11.613 9.794 2.903 1.00 98.50 96 ASP A CA 1
ATOM 662 C C . ASP A 1 96 ? -12.935 9.241 3.455 1.00 98.50 96 ASP A C 1
ATOM 664 O O . ASP A 1 96 ? -13.349 9.613 4.552 1.00 98.50 96 ASP A O 1
ATOM 668 N N . ARG A 1 97 ? -13.540 8.267 2.761 1.00 98.25 97 ARG A N 1
ATOM 669 C CA . ARG A 1 97 ? -14.784 7.606 3.192 1.00 98.25 97 ARG A CA 1
ATOM 670 C C . ARG A 1 97 ? -14.658 6.950 4.569 1.00 98.25 97 ARG A C 1
ATOM 672 O O . ARG A 1 97 ? -15.589 6.988 5.368 1.00 98.25 97 ARG A O 1
ATOM 679 N N . LEU A 1 98 ? -13.527 6.312 4.863 1.00 98.38 98 LEU A N 1
ATOM 680 C CA . LEU A 1 98 ? -13.298 5.706 6.176 1.00 98.38 98 LEU A CA 1
ATOM 681 C C . LEU A 1 98 ? -13.145 6.778 7.261 1.00 98.38 98 LEU A C 1
ATOM 683 O O . LEU A 1 98 ? -13.673 6.606 8.359 1.00 98.38 98 LEU A O 1
ATOM 687 N N . ARG A 1 99 ? -12.507 7.912 6.940 1.00 98.06 99 ARG A N 1
ATOM 688 C CA . ARG A 1 99 ? -12.343 9.049 7.861 1.00 98.06 99 ARG A CA 1
ATOM 689 C C . ARG A 1 99 ? -13.647 9.747 8.220 1.00 98.06 99 ARG A C 1
ATOM 691 O O . ARG A 1 99 ? -13.754 10.268 9.325 1.00 98.06 99 ARG A O 1
ATOM 698 N N . GLU A 1 100 ? -14.648 9.699 7.345 1.00 97.44 100 GLU A N 1
ATOM 699 C CA . GLU A 1 100 ? -16.011 10.152 7.661 1.00 97.44 100 GLU A CA 1
ATOM 700 C C . GLU A 1 100 ? -16.649 9.328 8.795 1.00 97.44 100 GLU A C 1
ATOM 702 O O . GLU A 1 100 ? -17.483 9.842 9.539 1.00 97.44 100 GLU A O 1
ATOM 707 N N . ARG A 1 101 ? -16.247 8.057 8.954 1.00 95.19 101 ARG A N 1
ATOM 708 C CA . ARG A 1 101 ? -16.761 7.140 9.988 1.00 95.19 101 ARG A CA 1
ATOM 709 C C . ARG A 1 101 ? -15.938 7.168 11.279 1.00 95.19 101 ARG A C 1
ATOM 711 O O . ARG A 1 101 ? -16.446 6.764 12.323 1.00 95.19 101 ARG A O 1
ATOM 718 N N . GLY A 1 102 ? -14.688 7.627 11.225 1.00 95.31 102 GLY A N 1
ATOM 719 C CA . GLY A 1 102 ? -13.814 7.757 12.388 1.00 95.31 102 GLY A CA 1
ATOM 720 C C . GLY A 1 102 ? -12.325 7.843 12.031 1.00 95.31 102 GLY A C 1
ATOM 721 O O . GLY A 1 102 ? -11.953 7.730 10.866 1.00 95.31 102 GLY A O 1
ATOM 722 N N . PRO A 1 103 ? -11.437 8.048 13.019 1.00 95.56 103 PRO A N 1
ATOM 723 C CA . PRO A 1 103 ? -10.002 8.158 12.770 1.00 95.56 103 PRO A CA 1
ATOM 724 C C . PRO A 1 103 ? -9.423 6.883 12.148 1.00 95.56 103 PRO A C 1
ATOM 726 O O . PRO A 1 103 ? -9.587 5.793 12.691 1.00 95.56 103 PRO A O 1
ATOM 729 N N . VAL A 1 104 ? -8.682 7.037 11.048 1.00 97.81 104 VAL A N 1
ATOM 730 C CA . VAL A 1 104 ? -7.927 5.948 10.416 1.00 97.81 104 VAL A CA 1
ATOM 731 C C . VAL A 1 104 ? -6.547 6.442 9.985 1.00 97.81 104 VAL A C 1
ATOM 733 O O . VAL A 1 104 ? -6.405 7.491 9.333 1.00 97.81 104 VAL A O 1
ATOM 736 N N . ALA A 1 105 ? -5.517 5.694 10.375 1.00 98.38 105 ALA A N 1
ATOM 737 C CA . ALA A 1 105 ? -4.143 5.989 9.992 1.00 98.38 105 ALA A CA 1
ATOM 738 C C . ALA A 1 105 ? -3.879 5.551 8.546 1.00 98.38 105 ALA A C 1
ATOM 740 O O . ALA A 1 105 ? -4.389 4.526 8.095 1.00 98.38 105 ALA A O 1
ATOM 741 N N . LEU A 1 106 ? -3.057 6.313 7.826 1.00 98.81 106 LEU A N 1
ATOM 742 C CA . LEU A 1 106 ? -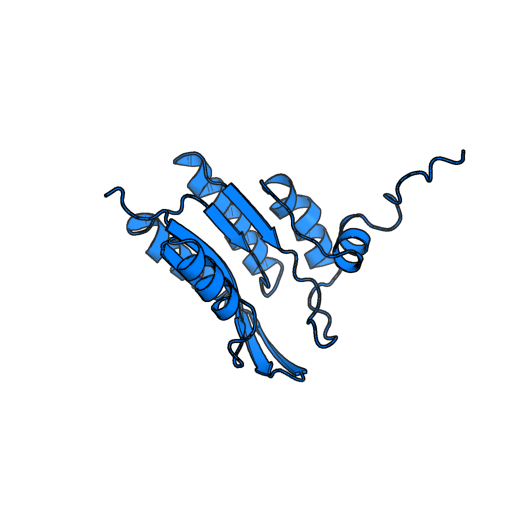2.580 5.939 6.496 1.00 98.81 106 LEU A CA 1
ATOM 743 C C . LEU A 1 106 ? -1.051 5.900 6.489 1.00 98.81 106 LEU A C 1
ATOM 745 O O . LEU A 1 106 ? -0.403 6.933 6.650 1.00 98.81 106 LEU A O 1
ATOM 749 N N . VAL A 1 107 ? -0.484 4.719 6.264 1.00 98.69 107 VAL A N 1
ATOM 750 C CA . VAL A 1 107 ? 0.943 4.518 6.004 1.00 98.69 107 VAL A CA 1
ATOM 751 C C . VAL A 1 107 ? 1.150 4.419 4.497 1.00 98.69 107 VAL A C 1
ATOM 753 O O . VAL A 1 107 ? 0.566 3.560 3.829 1.00 98.69 107 VAL A O 1
ATOM 756 N N . VAL A 1 108 ? 1.974 5.306 3.947 1.00 98.62 108 VAL A N 1
ATOM 757 C CA . VAL A 1 108 ? 2.299 5.324 2.520 1.00 98.62 108 VAL A CA 1
ATOM 758 C C . VAL A 1 108 ? 3.731 4.861 2.308 1.00 98.62 108 VAL A C 1
ATOM 760 O O . VAL A 1 108 ? 4.663 5.588 2.637 1.00 98.62 108 VAL A O 1
ATOM 763 N N . ASP A 1 109 ? 3.890 3.672 1.728 1.00 97.31 109 ASP A N 1
ATOM 764 C CA . ASP A 1 109 ? 5.154 3.185 1.174 1.00 97.31 109 ASP A CA 1
ATOM 765 C C . ASP A 1 109 ? 5.131 3.437 -0.346 1.00 97.31 109 ASP A C 1
ATOM 767 O O . ASP A 1 109 ? 4.457 2.710 -1.088 1.00 97.31 109 ASP A O 1
ATOM 771 N N . PRO A 1 110 ? 5.744 4.534 -0.832 1.00 92.94 110 PRO A N 1
ATOM 772 C CA . PRO A 1 110 ? 5.601 4.974 -2.212 1.00 92.94 110 PRO A CA 1
ATOM 773 C C . PRO A 1 110 ? 6.522 4.155 -3.122 1.00 92.94 110 PRO A C 1
ATOM 775 O O . PRO A 1 110 ? 7.541 4.648 -3.592 1.00 92.94 110 PRO A O 1
ATOM 778 N N . VAL A 1 111 ? 6.162 2.900 -3.389 1.00 8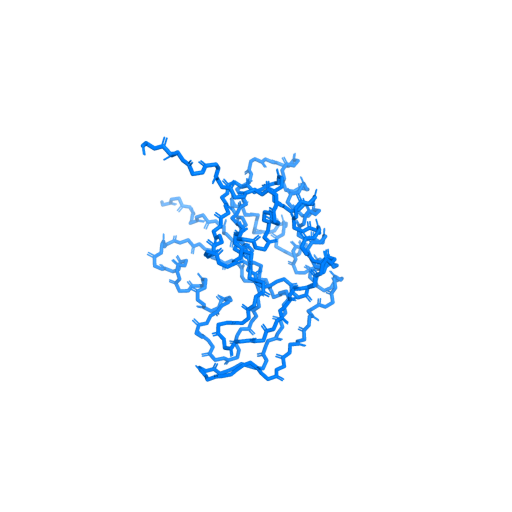8.62 111 VAL A N 1
ATOM 779 C CA . VAL A 1 111 ? 6.954 1.982 -4.222 1.00 88.62 111 VAL A CA 1
ATOM 780 C C . VAL A 1 111 ? 6.962 2.464 -5.681 1.00 88.62 111 VAL A C 1
ATOM 782 O O . VAL A 1 111 ? 6.103 2.103 -6.488 1.00 88.62 111 VAL A O 1
ATOM 785 N N . LEU A 1 112 ? 7.947 3.297 -6.036 1.00 80.94 112 LEU A N 1
ATOM 786 C CA . LEU A 1 112 ? 8.069 3.917 -7.367 1.00 80.94 112 LEU A CA 1
ATOM 787 C C . LEU A 1 112 ? 8.877 3.072 -8.366 1.00 80.94 112 LEU A C 1
ATOM 789 O O . LEU A 1 112 ? 8.934 3.388 -9.563 1.00 80.94 112 LEU A O 1
ATOM 793 N N . LYS A 1 113 ? 9.559 2.034 -7.877 1.00 74.19 113 LYS A N 1
ATOM 794 C CA . LYS A 1 113 ? 10.469 1.187 -8.649 1.00 74.19 113 LYS A CA 1
ATOM 795 C C . LYS A 1 113 ? 10.550 -0.206 -8.032 1.00 74.19 113 LYS A C 1
ATOM 797 O O . LYS A 1 113 ? 10.486 -0.349 -6.816 1.00 74.19 113 LYS A O 1
ATOM 802 N N . ALA A 1 114 ? 10.763 -1.225 -8.859 1.00 62.66 114 ALA A N 1
ATOM 803 C CA . ALA A 1 114 ? 11.113 -2.550 -8.371 1.00 62.66 114 ALA A CA 1
ATOM 804 C C . ALA A 1 114 ? 12.469 -2.502 -7.671 1.00 62.66 114 ALA A C 1
ATOM 806 O O . ALA A 1 114 ? 13.406 -1.884 -8.190 1.00 62.66 114 ALA A O 1
ATOM 807 N N . SER A 1 115 ? 12.631 -3.291 -6.611 1.00 58.81 115 SER A N 1
ATOM 808 C CA . SER A 1 115 ? 13.948 -3.599 -6.037 1.00 58.81 115 SER A CA 1
ATOM 809 C C . SER A 1 115 ? 14.919 -4.167 -7.087 1.00 58.81 115 SER A C 1
ATOM 811 O O . SER A 1 115 ? 16.129 -4.015 -6.963 1.00 58.81 115 SER A O 1
ATOM 813 N N . THR A 1 116 ? 14.383 -4.767 -8.157 1.00 57.22 116 THR A N 1
ATOM 814 C CA . THR A 1 116 ? 15.114 -5.372 -9.283 1.00 57.22 116 THR A CA 1
ATOM 815 C C . THR A 1 116 ? 15.396 -4.409 -10.443 1.00 57.22 116 THR A C 1
ATOM 817 O O . THR A 1 116 ? 16.091 -4.783 -11.383 1.00 57.22 116 THR A O 1
ATOM 820 N N . GLY A 1 117 ? 14.899 -3.164 -10.403 1.00 54.44 117 GLY A N 1
ATOM 821 C CA . GLY A 1 117 ? 15.265 -2.136 -11.382 1.00 54.44 117 GLY A CA 1
ATOM 822 C C . GLY A 1 117 ? 14.155 -1.614 -12.306 1.00 54.44 117 GLY A C 1
ATOM 823 O O . GLY A 1 117 ? 14.371 -0.580 -12.939 1.00 54.44 117 GLY A O 1
ATOM 824 N N . ALA A 1 118 ? 12.984 -2.252 -12.386 1.00 59.75 118 ALA A N 1
ATOM 825 C CA . ALA A 1 118 ? 11.900 -1.813 -13.276 1.00 59.75 118 ALA A CA 1
ATOM 826 C C . ALA A 1 118 ? 11.194 -0.546 -12.751 1.00 59.75 118 ALA A C 1
ATOM 828 O O . ALA A 1 118 ? 10.865 -0.466 -11.570 1.00 59.75 118 ALA A O 1
ATOM 829 N N . ALA A 1 119 ? 10.980 0.463 -13.603 1.00 65.38 119 ALA A N 1
ATOM 830 C CA . ALA A 1 119 ? 10.285 1.696 -13.223 1.00 65.38 119 ALA A CA 1
ATOM 831 C C . ALA A 1 119 ? 8.770 1.459 -13.129 1.00 65.38 119 ALA A C 1
ATOM 833 O O . ALA A 1 119 ? 8.178 0.942 -14.072 1.00 65.38 119 ALA A O 1
ATOM 834 N N . PHE A 1 120 ? 8.151 1.842 -12.008 1.00 66.69 120 PHE A N 1
ATOM 835 C CA . PHE A 1 120 ? 6.7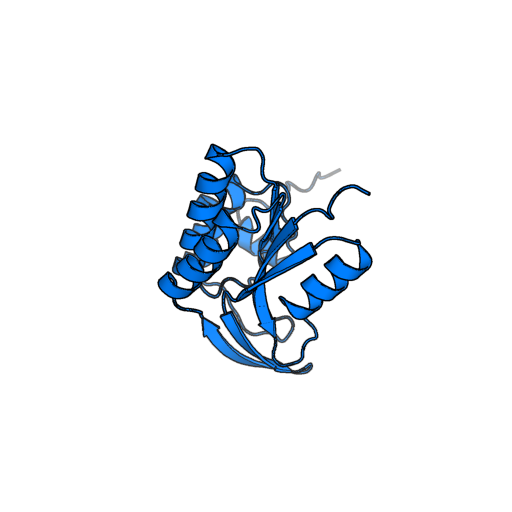13 1.643 -11.764 1.00 66.69 120 PHE A CA 1
ATOM 836 C C . PHE A 1 120 ? 5.901 2.938 -11.770 1.00 66.69 120 PHE A C 1
ATOM 838 O O . PHE A 1 120 ? 4.679 2.891 -11.861 1.00 66.69 120 PHE A O 1
ATOM 845 N N . ALA A 1 121 ? 6.570 4.086 -11.666 1.00 76.44 121 ALA A N 1
ATOM 846 C CA . ALA A 1 121 ? 5.931 5.393 -11.611 1.00 76.44 121 ALA A CA 1
ATOM 847 C C . ALA A 1 121 ? 6.471 6.327 -12.697 1.00 76.44 121 ALA A C 1
ATOM 849 O O . ALA A 1 121 ? 7.685 6.562 -12.774 1.00 76.44 121 ALA A O 1
ATOM 850 N N . ASP A 1 122 ? 5.550 6.879 -13.482 1.00 85.00 122 ASP A N 1
ATOM 851 C CA . ASP A 1 122 ? 5.750 8.009 -14.387 1.00 85.00 122 ASP A CA 1
ATOM 852 C C . ASP A 1 122 ? 5.433 9.346 -13.680 1.00 85.00 122 ASP A C 1
ATOM 854 O O . ASP A 1 122 ? 5.100 9.383 -12.490 1.00 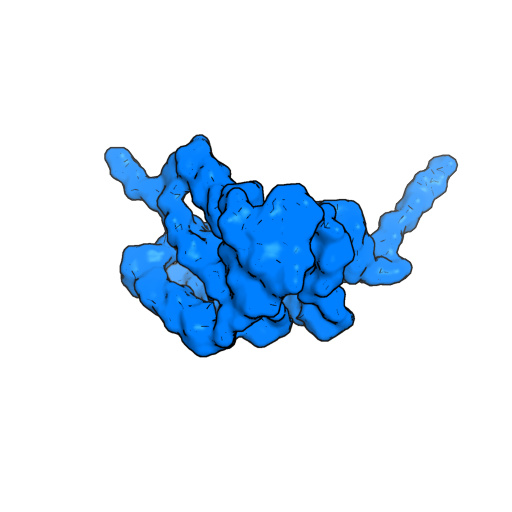85.00 122 ASP A O 1
ATOM 858 N N . GLU A 1 123 ? 5.546 10.465 -14.399 1.00 88.44 123 GLU A N 1
ATOM 859 C CA . GLU A 1 123 ? 5.240 11.795 -13.848 1.00 88.44 123 GLU A CA 1
ATOM 860 C C . GLU A 1 123 ? 3.775 11.947 -13.418 1.00 88.44 123 GLU A C 1
ATOM 862 O O . GLU A 1 123 ? 3.479 12.676 -12.468 1.00 88.44 123 GLU A O 1
ATOM 867 N N . ALA A 1 124 ? 2.848 11.242 -14.073 1.00 90.88 124 ALA A N 1
ATOM 868 C CA . ALA A 1 124 ? 1.441 11.261 -13.692 1.00 90.88 124 ALA A CA 1
ATOM 869 C C . ALA A 1 124 ? 1.236 10.595 -12.323 1.00 90.88 124 ALA A C 1
ATOM 871 O O . ALA A 1 124 ? 0.533 11.142 -11.472 1.00 90.88 124 ALA A O 1
ATOM 872 N N . MET A 1 125 ? 1.901 9.464 -12.077 1.00 92.94 125 MET A N 1
ATOM 873 C CA . MET A 1 125 ? 1.878 8.781 -10.786 1.00 92.94 125 MET A CA 1
ATOM 874 C C . MET A 1 125 ? 2.532 9.620 -9.684 1.00 92.94 125 MET A C 1
ATOM 876 O O . MET A 1 125 ? 1.972 9.738 -8.595 1.00 92.94 125 MET A O 1
ATOM 880 N N . LEU A 1 126 ? 3.673 10.263 -9.961 1.00 93.00 126 LEU A N 1
ATOM 881 C CA . LEU A 1 126 ? 4.319 11.175 -9.006 1.00 93.00 126 LEU A CA 1
ATOM 882 C C . LEU A 1 126 ? 3.407 12.340 -8.616 1.00 93.00 126 LEU A C 1
ATOM 884 O O . LEU A 1 126 ? 3.273 12.650 -7.431 1.00 93.00 126 LEU A O 1
ATOM 888 N N . ARG A 1 127 ? 2.757 12.966 -9.602 1.00 93.88 127 ARG A N 1
ATOM 889 C CA . ARG A 1 127 ? 1.785 14.033 -9.356 1.00 93.88 127 ARG A CA 1
ATOM 890 C C . ARG A 1 127 ? 0.630 13.539 -8.487 1.00 93.88 127 ARG A C 1
ATOM 892 O O . ARG A 1 127 ? 0.315 14.183 -7.493 1.00 93.88 127 ARG A O 1
ATOM 899 N N . ALA A 1 128 ? 0.060 12.380 -8.811 1.00 96.06 128 ALA A N 1
ATOM 900 C CA . ALA A 1 128 ? -1.044 11.801 -8.050 1.00 96.06 128 ALA A CA 1
ATOM 901 C C . ALA A 1 128 ? -0.653 11.489 -6.593 1.00 96.06 128 ALA A C 1
ATOM 903 O O . ALA A 1 128 ? -1.421 11.773 -5.675 1.00 96.06 128 ALA A O 1
ATOM 904 N N . TYR A 1 129 ? 0.561 10.986 -6.338 1.00 96.81 129 TYR A N 1
ATOM 905 C CA . TYR A 1 129 ? 1.061 10.857 -4.965 1.00 96.81 129 TYR A CA 1
ATOM 906 C C . TYR A 1 129 ? 1.103 12.211 -4.251 1.00 96.81 129 TYR A C 1
ATOM 908 O O . TYR A 1 129 ? 0.530 12.332 -3.171 1.00 96.81 129 TYR A O 1
ATOM 916 N N . ARG A 1 130 ? 1.750 13.224 -4.840 1.00 96.00 130 ARG A N 1
ATOM 917 C CA . ARG A 1 130 ? 1.944 14.544 -4.212 1.00 96.00 130 ARG A CA 1
ATOM 918 C C . ARG A 1 130 ? 0.635 15.278 -3.937 1.00 96.00 130 ARG A C 1
ATOM 920 O O . ARG A 1 130 ? 0.469 15.839 -2.861 1.00 96.00 130 ARG A O 1
ATOM 927 N N . GLU A 1 131 ? -0.260 15.298 -4.916 1.00 96.94 131 GLU A N 1
ATOM 928 C CA . GLU A 1 131 ? -1.476 16.113 -4.880 1.00 96.94 131 GLU A CA 1
ATOM 929 C C . GLU A 1 131 ? -2.646 15.378 -4.210 1.00 96.94 131 GLU A C 1
ATOM 931 O O . GLU A 1 131 ? -3.505 16.018 -3.605 1.00 96.94 131 GLU A O 1
ATOM 936 N N . GLU A 1 132 ? -2.686 14.042 -4.285 1.00 98.00 132 GLU A N 1
ATOM 937 C CA . GLU A 1 132 ? -3.854 13.264 -3.862 1.00 98.00 132 GLU A CA 1
ATOM 938 C C . GLU A 1 132 ? -3.564 12.380 -2.634 1.00 98.00 132 GLU A C 1
ATOM 940 O O . GLU A 1 132 ? -4.280 12.476 -1.638 1.00 98.00 132 GLU A O 1
ATOM 945 N N . LEU A 1 133 ? -2.526 11.536 -2.634 1.00 98.06 133 LEU A N 1
ATOM 946 C CA . LEU A 1 133 ? -2.355 10.541 -1.558 1.00 98.06 133 LEU A CA 1
ATOM 947 C C . LEU A 1 133 ? -1.527 11.036 -0.359 1.00 98.06 133 LEU A C 1
ATOM 949 O O . LEU A 1 133 ? -1.931 10.848 0.788 1.00 98.06 133 LEU A O 1
ATOM 953 N N . LEU A 1 134 ? -0.378 11.675 -0.593 1.00 97.81 134 LEU A N 1
ATOM 954 C CA . LEU A 1 134 ? 0.525 12.135 0.470 1.00 97.81 134 LEU A CA 1
ATOM 955 C C . LEU A 1 134 ? -0.106 13.150 1.436 1.00 97.81 134 LEU A C 1
ATOM 957 O O . LEU A 1 134 ? 0.148 13.019 2.632 1.00 97.81 134 LEU A O 1
ATOM 961 N N . PRO A 1 135 ? -0.984 14.084 1.009 1.00 97.81 135 PRO A N 1
ATOM 962 C CA . PRO A 1 135 ? -1.676 14.981 1.940 1.00 97.81 135 PRO A CA 1
ATOM 963 C C . PRO A 1 135 ? -2.548 14.253 2.975 1.00 97.81 135 PRO A C 1
ATOM 965 O O . PRO A 1 135 ? -2.940 14.837 3.980 1.00 97.81 135 PRO A O 1
ATOM 968 N N . ARG A 1 136 ? -2.867 12.975 2.733 1.00 98.19 136 ARG A N 1
ATOM 969 C CA . ARG A 1 136 ? -3.659 12.123 3.627 1.00 98.19 136 ARG A CA 1
ATOM 970 C C . ARG A 1 136 ? -2.793 11.213 4.496 1.00 98.19 136 ARG A C 1
ATOM 972 O O . ARG A 1 136 ? -3.354 10.540 5.365 1.00 98.19 136 ARG A O 1
ATOM 979 N N . ALA A 1 137 ? -1.486 11.140 4.256 1.00 98.38 137 ALA A N 1
ATOM 980 C CA . ALA A 1 137 ? -0.598 10.215 4.943 1.00 98.38 137 ALA A CA 1
ATOM 981 C C . ALA A 1 137 ? -0.406 10.610 6.412 1.00 98.38 137 ALA A C 1
ATOM 983 O O . ALA A 1 137 ? -0.159 11.765 6.743 1.00 98.38 137 ALA A O 1
ATOM 984 N N . THR A 1 138 ? -0.493 9.622 7.296 1.00 98.62 138 THR A N 1
ATOM 985 C CA . THR A 1 138 ? -0.052 9.734 8.691 1.00 98.62 138 THR A CA 1
ATOM 986 C C . THR A 1 138 ? 1.456 9.521 8.784 1.00 98.62 138 THR A C 1
ATOM 988 O O . THR A 1 138 ? 2.135 10.217 9.530 1.00 98.62 138 THR A O 1
ATOM 991 N N . VAL A 1 139 ? 1.980 8.567 8.009 1.00 98.50 139 VAL A N 1
ATOM 992 C CA . VAL A 1 139 ? 3.413 8.281 7.881 1.00 98.50 139 VAL A CA 1
ATOM 993 C C . VAL A 1 139 ? 3.715 7.994 6.415 1.00 98.50 139 VAL A C 1
ATOM 995 O O . VAL A 1 139 ? 2.943 7.305 5.748 1.00 98.50 139 VAL A O 1
ATOM 998 N N . VAL A 1 140 ? 4.844 8.498 5.921 1.00 97.81 140 VAL A N 1
ATOM 999 C CA . VAL A 1 140 ? 5.379 8.166 4.595 1.00 97.81 140 VAL A CA 1
ATOM 1000 C C . VAL A 1 140 ? 6.742 7.510 4.792 1.00 97.81 140 VAL A C 1
ATOM 1002 O O . VAL A 1 140 ? 7.543 8.007 5.582 1.00 97.81 140 VAL A O 1
ATOM 1005 N N . THR A 1 141 ? 7.012 6.408 4.093 1.00 96.94 141 THR A N 1
ATOM 1006 C CA . THR A 1 141 ? 8.243 5.617 4.256 1.00 96.94 141 THR A CA 1
ATOM 1007 C C . THR A 1 141 ? 9.055 5.506 2.959 1.00 96.94 141 THR A C 1
ATOM 1009 O O . THR A 1 141 ? 9.343 4.391 2.531 1.00 96.94 141 THR A O 1
ATOM 1012 N N . PRO A 1 142 ? 9.427 6.620 2.295 1.00 95.50 142 PRO A N 1
ATOM 1013 C CA . PRO A 1 142 ? 10.216 6.536 1.074 1.00 95.50 142 PRO A CA 1
ATOM 1014 C C . PRO A 1 142 ? 11.656 6.113 1.390 1.00 95.50 142 PRO A C 1
ATOM 1016 O O . PRO A 1 142 ? 12.236 6.530 2.397 1.00 95.50 142 PRO A O 1
ATOM 1019 N N . ASN A 1 143 ? 12.291 5.371 0.486 1.00 92.31 143 ASN A N 1
ATOM 1020 C CA . ASN A 1 143 ? 13.753 5.337 0.444 1.00 92.31 143 ASN A CA 1
ATOM 1021 C C . ASN A 1 143 ? 14.316 6.651 -0.141 1.00 92.31 143 ASN A C 1
ATOM 1023 O O . ASN A 1 143 ? 13.578 7.483 -0.667 1.00 92.31 143 ASN A O 1
ATOM 1027 N N . ALA A 1 144 ? 15.639 6.846 -0.085 1.00 89.31 144 ALA A N 1
ATOM 1028 C CA . ALA A 1 144 ? 16.274 8.091 -0.536 1.00 89.31 144 ALA A CA 1
ATOM 1029 C C . ALA A 1 144 ? 15.920 8.469 -1.990 1.00 89.31 144 ALA A C 1
ATOM 1031 O O . ALA A 1 144 ? 15.574 9.614 -2.266 1.00 89.31 144 ALA A O 1
ATOM 1032 N N . ARG A 1 145 ? 15.920 7.492 -2.908 1.00 87.94 145 ARG A N 1
ATOM 1033 C CA . ARG A 1 145 ? 15.602 7.730 -4.327 1.00 87.94 145 ARG A CA 1
ATOM 1034 C C . ARG A 1 145 ? 14.130 8.068 -4.534 1.00 87.94 145 ARG A C 1
ATOM 1036 O O . ARG A 1 145 ? 13.792 8.865 -5.404 1.00 87.94 145 ARG A O 1
ATOM 1043 N N . GLU A 1 146 ? 13.241 7.443 -3.771 1.00 92.06 146 GLU A N 1
ATOM 1044 C CA . GLU A 1 146 ? 11.814 7.764 -3.807 1.00 92.06 146 GLU A CA 1
ATOM 1045 C C . GLU A 1 146 ? 11.551 9.160 -3.257 1.00 92.06 146 GLU A C 1
ATOM 1047 O O . GLU A 1 146 ? 10.792 9.906 -3.866 1.00 92.06 146 GLU A O 1
ATOM 1052 N N . ALA A 1 147 ? 12.220 9.539 -2.168 1.00 92.25 147 ALA A N 1
ATOM 1053 C CA . ALA A 1 147 ? 12.119 10.872 -1.591 1.00 92.25 147 ALA A CA 1
ATOM 1054 C C . ALA A 1 147 ? 12.569 11.943 -2.595 1.00 92.25 147 ALA A C 1
ATOM 1056 O O . ALA A 1 147 ? 11.812 12.871 -2.862 1.00 92.25 147 ALA A O 1
ATOM 1057 N N . GLU A 1 148 ? 13.734 11.772 -3.227 1.00 90.12 148 GLU A N 1
ATOM 1058 C CA . GLU A 1 148 ? 14.227 12.666 -4.288 1.00 90.12 148 GLU A CA 1
ATOM 1059 C C . GLU A 1 148 ? 13.195 12.831 -5.412 1.00 90.12 148 GLU A C 1
ATOM 1061 O O . GLU A 1 148 ? 12.850 13.949 -5.801 1.00 90.12 148 GLU A O 1
ATOM 1066 N N . ARG A 1 149 ? 12.629 11.717 -5.895 1.00 89.25 149 ARG A N 1
ATOM 1067 C CA . ARG A 1 149 ? 11.597 11.759 -6.936 1.00 89.25 149 ARG A CA 1
ATOM 1068 C C . ARG A 1 149 ? 10.302 12.398 -6.455 1.00 89.25 149 ARG A C 1
ATOM 1070 O O . ARG A 1 149 ? 9.669 13.091 -7.239 1.00 89.25 149 ARG A O 1
ATOM 1077 N N . LEU A 1 150 ? 9.875 12.188 -5.213 1.00 89.94 150 LEU A N 1
ATOM 1078 C CA . LEU A 1 150 ? 8.635 12.758 -4.677 1.00 89.94 150 LEU A CA 1
ATOM 1079 C C . LEU A 1 150 ? 8.760 14.244 -4.353 1.00 89.94 150 LEU A C 1
ATOM 1081 O O . LEU A 1 150 ? 7.772 14.956 -4.484 1.00 89.94 150 LEU A O 1
ATOM 1085 N N . VAL A 1 151 ? 9.938 14.731 -3.978 1.00 86.75 151 VAL A N 1
ATOM 1086 C CA . VAL A 1 151 ? 10.145 16.151 -3.665 1.00 86.75 151 VAL A CA 1
ATOM 1087 C C . VAL A 1 151 ? 10.444 16.954 -4.944 1.00 86.75 151 VAL A C 1
ATOM 1089 O O . VAL A 1 151 ? 10.044 18.111 -5.058 1.00 86.75 151 VAL A O 1
ATOM 1092 N N . GLY A 1 152 ? 11.063 16.321 -5.948 1.00 72.75 152 GLY A N 1
ATOM 1093 C CA . GLY A 1 152 ? 11.509 16.982 -7.178 1.00 72.75 152 GLY A CA 1
ATOM 1094 C C . GLY A 1 152 ? 12.776 17.824 -6.968 1.00 72.75 152 GLY A C 1
ATOM 1095 O O . GLY A 1 152 ? 13.273 17.961 -5.852 1.00 72.75 152 GLY A O 1
ATOM 1096 N N . GLU A 1 153 ? 13.303 18.420 -8.042 1.00 59.28 153 GLU A N 1
ATOM 1097 C CA . GLU A 1 153 ? 14.583 19.162 -8.033 1.00 59.28 153 GLU A CA 1
ATOM 1098 C C . GLU A 1 153 ? 14.582 20.445 -7.168 1.00 59.28 153 GLU A C 1
ATOM 1100 O O . GLU A 1 153 ? 15.628 21.056 -6.969 1.00 59.28 153 GLU A O 1
ATOM 1105 N N . GLY A 1 154 ? 13.432 20.855 -6.620 1.00 52.31 154 GLY A N 1
ATOM 1106 C CA . GLY A 1 154 ? 13.276 22.093 -5.846 1.00 52.31 154 GLY A CA 1
ATOM 1107 C C . GLY A 1 154 ? 13.316 21.952 -4.321 1.00 52.31 154 GLY A C 1
ATOM 1108 O O . GLY A 1 154 ? 13.203 22.966 -3.640 1.00 52.31 154 GLY A O 1
ATOM 1109 N N . GLY A 1 155 ? 13.439 20.740 -3.768 1.00 46.81 155 GLY A N 1
ATOM 1110 C CA . GLY A 1 155 ? 13.404 20.527 -2.312 1.00 46.81 155 GLY A CA 1
ATOM 1111 C C . GLY A 1 155 ? 14.639 19.854 -1.732 1.00 46.81 155 GLY A C 1
ATOM 1112 O O . GLY A 1 155 ? 14.545 19.184 -0.704 1.00 46.81 155 GLY A O 1
ATOM 1113 N N . ALA A 1 156 ? 15.801 20.036 -2.366 1.00 45.31 156 ALA A N 1
ATOM 1114 C CA . ALA A 1 156 ? 17.057 19.768 -1.682 1.00 45.31 156 ALA A CA 1
ATOM 1115 C C . ALA A 1 156 ? 17.091 20.613 -0.393 1.00 45.31 156 ALA A C 1
ATOM 1117 O O . ALA A 1 156 ? 16.838 21.819 -0.467 1.00 45.31 156 ALA A O 1
ATOM 1118 N N . PRO A 1 157 ? 17.379 20.021 0.781 1.00 47.03 157 PRO A N 1
ATOM 1119 C CA . PRO A 1 157 ? 17.608 20.818 1.971 1.00 47.03 157 PRO A CA 1
ATOM 1120 C C . PRO A 1 157 ? 18.747 21.784 1.656 1.00 47.03 157 PRO A C 1
ATOM 1122 O O . PRO A 1 157 ? 19.792 21.370 1.144 1.00 47.03 157 PRO A O 1
ATOM 1125 N N . GLU A 1 158 ? 18.522 23.071 1.917 1.00 49.00 158 GLU A N 1
ATOM 1126 C CA . GLU A 1 158 ? 19.580 24.070 1.928 1.00 49.00 158 GLU A CA 1
ATOM 1127 C C . GLU A 1 158 ? 20.682 23.511 2.829 1.00 49.00 158 GLU A C 1
ATOM 1129 O O . GLU A 1 158 ? 20.495 23.358 4.038 1.00 49.00 158 GLU A O 1
ATOM 1134 N N . GLN A 1 159 ? 21.788 23.064 2.225 1.00 48.25 159 GLN A N 1
ATOM 1135 C CA . GLN A 1 159 ? 22.920 22.566 2.987 1.00 48.25 159 GLN A CA 1
ATOM 1136 C C . GLN A 1 159 ? 23.328 23.710 3.903 1.00 48.25 159 GLN A C 1
ATOM 1138 O O . GLN A 1 159 ? 23.773 24.750 3.415 1.00 48.25 159 GLN A O 1
ATOM 1143 N N . ALA A 1 160 ? 23.143 23.523 5.210 1.00 48.66 160 ALA A N 1
ATOM 1144 C CA . ALA A 1 160 ? 23.675 24.412 6.220 1.00 48.66 160 ALA A CA 1
ATOM 1145 C C . ALA A 1 160 ? 25.194 24.454 6.022 1.00 48.66 160 ALA A C 1
ATOM 1147 O O . ALA A 1 160 ? 25.925 23.574 6.477 1.00 48.66 160 ALA A O 1
ATOM 1148 N N . ARG A 1 161 ? 25.652 25.446 5.255 1.00 38.78 161 ARG A N 1
ATOM 1149 C CA . ARG A 1 161 ? 27.054 25.825 5.155 1.00 38.78 161 ARG A CA 1
ATOM 1150 C C . ARG A 1 161 ? 27.424 26.394 6.518 1.00 38.78 161 ARG A C 1
ATOM 1152 O O . ARG A 1 161 ? 27.111 27.547 6.806 1.00 38.78 161 ARG A O 1
ATOM 1159 N N . ALA A 1 162 ? 27.998 25.541 7.359 1.00 38.03 162 ALA A N 1
ATOM 1160 C CA . ALA A 1 162 ? 28.875 25.967 8.439 1.00 38.03 162 ALA A CA 1
ATOM 1161 C C . ALA A 1 162 ? 30.253 26.304 7.857 1.00 38.03 162 ALA A C 1
ATOM 1163 O O . ALA A 1 162 ? 30.672 25.599 6.907 1.00 38.03 162 ALA A O 1
#

Foldseek 3Di:
DPDAAEEEEEWEDAPQLPDGQSVVVVVCVVVRHHYDYQHQWYFPDHPADTPDIGGDPLVSSLVSLVVCCVPPNHQEYEYAQRQDLSSLVSVLVSLVVSVVVHHHAYEYEPHQADPNGHGRDDPSNLCSCQPGPVVSHPHYDYDPVRVCSNVDPPDDPPPPPD

Nearest PDB structures (foldseek):
  8g1h-assembly1_A-2  TM=9.379E-01  e=2.008E-14  synthetic construct
  4yl5-assembly1_A-2  TM=9.232E-01  e=6.892E-14  Acinetobacter baumannii IS-123
  1jxi-assembly1_B  TM=9.229E-01  e=2.874E-13  Salmonella enterica subsp. enterica serovar Typhimurium
  4jjp-assembly1_A  TM=9.173E-01  e=9.865E-13  Clostridioides difficile 630
  1jxh-assembly1_B  TM=9.153E-01  e=7.378E-12  Salmonella enterica subsp. enterica serovar Typhimurium